Protein AF-A0A2R6CTF3-F1 (afdb_monomer_lite)

Foldseek 3Di:
DDDDPPPDPVPDPPCDPVNLLVVLLVVLVVCCVVCVCVVVVLVVVLVVVLCCCLVVCCVPPVVVCVVCVVVSVCVSCVVSVVVVLVVVLVVVVVVCVVVVNQVVQCPDPVHNVSNSVSNSVND

pLDDT: mean 81.03, std 12.02, range [46.47, 96.31]

Structure (mmCIF, N/CA/C/O backbone):
data_AF-A0A2R6CTF3-F1
#
_entry.id   AF-A0A2R6CTF3-F1
#
loop_
_atom_site.group_PDB
_atom_site.id
_atom_site.type_symbol
_atom_site.label_atom_id
_atom_site.label_alt_id
_atom_site.label_comp_id
_atom_site.label_asym_id
_atom_site.label_entity_id
_atom_site.label_seq_id
_atom_site.pdbx_PDB_ins_code
_atom_site.Cartn_x
_atom_site.Cartn_y
_atom_site.Cartn_z
_atom_site.occupancy
_atom_site.B_iso_or_equiv
_atom_site.auth_seq_id
_atom_site.auth_comp_id
_atom_site.auth_asym_id
_atom_site.auth_atom_id
_atom_site.pdbx_PDB_model_num
ATOM 1 N N . MET A 1 1 ? 30.492 -12.577 -49.830 1.00 47.72 1 MET A N 1
ATOM 2 C CA . MET A 1 1 ? 30.901 -11.911 -48.577 1.00 47.72 1 MET A CA 1
ATOM 3 C C . MET A 1 1 ? 29.907 -10.783 -48.343 1.00 47.72 1 MET A C 1
ATOM 5 O O . MET A 1 1 ? 30.031 -9.729 -48.949 1.00 47.72 1 MET A O 1
ATOM 9 N N . SER A 1 2 ? 28.820 -11.083 -47.633 1.00 46.47 2 SER A N 1
ATOM 10 C CA . SER A 1 2 ? 27.629 -10.229 -47.526 1.00 46.47 2 SER A CA 1
ATOM 11 C C . SER A 1 2 ? 27.741 -9.377 -46.263 1.00 46.47 2 SER A C 1
ATOM 13 O O . SER A 1 2 ? 27.905 -9.931 -45.178 1.00 46.47 2 SER A O 1
ATOM 15 N N . ALA A 1 3 ? 27.714 -8.052 -46.405 1.00 56.47 3 ALA A N 1
ATOM 16 C CA . ALA A 1 3 ? 27.867 -7.115 -45.295 1.00 56.47 3 ALA A CA 1
ATOM 17 C C . ALA A 1 3 ? 26.738 -7.258 -44.247 1.00 56.47 3 ALA A C 1
ATOM 19 O O . ALA A 1 3 ? 25.595 -7.543 -44.621 1.00 56.47 3 ALA A O 1
ATOM 20 N N . PRO A 1 4 ? 27.020 -7.043 -42.948 1.00 60.31 4 PRO A N 1
ATOM 21 C CA . PRO A 1 4 ? 25.994 -7.039 -41.914 1.00 60.31 4 PRO A CA 1
ATOM 22 C C . PRO A 1 4 ? 25.076 -5.822 -42.092 1.00 60.31 4 PRO A C 1
ATOM 24 O O . PRO A 1 4 ? 25.538 -4.686 -42.175 1.00 60.31 4 PRO A O 1
ATOM 27 N N . ARG A 1 5 ? 23.761 -6.065 -42.149 1.00 56.22 5 ARG A N 1
ATOM 28 C CA . ARG A 1 5 ? 22.724 -5.024 -42.152 1.00 56.22 5 ARG A CA 1
ATOM 29 C C . ARG A 1 5 ? 22.823 -4.247 -40.836 1.00 56.22 5 ARG A C 1
ATOM 31 O O . ARG A 1 5 ? 22.440 -4.758 -39.787 1.00 56.22 5 ARG A O 1
ATOM 38 N N . THR A 1 6 ? 23.347 -3.028 -40.873 1.00 56.81 6 THR A N 1
ATOM 39 C CA . THR A 1 6 ? 23.215 -2.084 -39.763 1.00 56.81 6 THR A CA 1
ATOM 40 C C . THR A 1 6 ? 21.756 -1.654 -39.709 1.00 56.81 6 THR A C 1
ATOM 42 O O . THR A 1 6 ? 21.335 -0.835 -40.521 1.00 56.81 6 THR A O 1
ATOM 45 N N . ALA A 1 7 ? 20.971 -2.249 -38.809 1.00 54.59 7 ALA A N 1
ATOM 46 C CA . ALA A 1 7 ? 19.643 -1.743 -38.489 1.00 54.59 7 ALA A CA 1
ATOM 47 C C . ALA A 1 7 ? 19.805 -0.306 -37.972 1.00 54.59 7 ALA A C 1
ATOM 49 O O . ALA A 1 7 ? 20.385 -0.072 -36.906 1.00 54.59 7 ALA A O 1
ATOM 50 N N . THR A 1 8 ? 19.390 0.664 -38.778 1.00 53.44 8 THR A N 1
ATOM 51 C CA . THR A 1 8 ? 19.315 2.073 -38.401 1.00 53.44 8 THR A CA 1
ATOM 52 C C . THR A 1 8 ? 18.347 2.178 -37.223 1.00 53.44 8 THR A C 1
ATOM 54 O O . THR A 1 8 ? 17.311 1.520 -37.206 1.00 53.44 8 THR A O 1
ATOM 57 N N . ARG A 1 9 ? 18.667 2.988 -36.204 1.00 54.72 9 ARG A N 1
ATOM 58 C CA . ARG A 1 9 ? 17.847 3.140 -34.977 1.00 54.72 9 ARG A CA 1
ATOM 59 C C . ARG A 1 9 ? 16.385 3.562 -35.226 1.00 54.72 9 ARG A C 1
ATOM 61 O O . ARG A 1 9 ? 15.603 3.577 -34.283 1.00 54.72 9 ARG A O 1
ATOM 68 N N . GLU A 1 10 ? 16.040 3.892 -36.466 1.00 52.84 10 GLU A N 1
ATOM 69 C CA . GLU A 1 10 ? 14.700 4.225 -36.952 1.00 52.84 10 GLU A CA 1
ATOM 70 C C . GLU A 1 10 ? 13.760 3.006 -37.054 1.00 52.84 10 GLU A C 1
ATOM 72 O O . GLU A 1 10 ? 12.546 3.185 -37.069 1.00 52.84 10 GLU A O 1
AT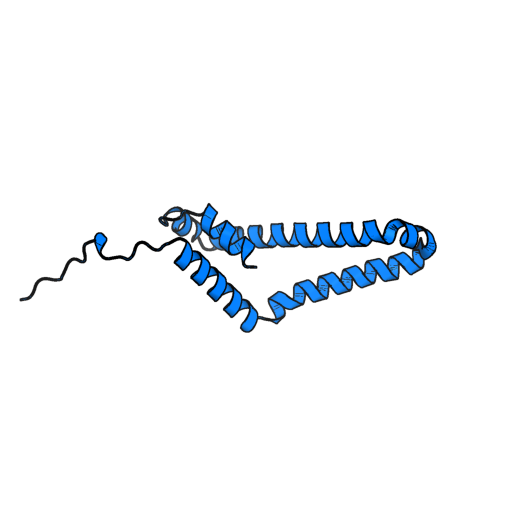OM 77 N N . ASP A 1 11 ? 14.290 1.774 -37.044 1.00 49.22 11 ASP A N 1
ATOM 78 C CA . ASP A 1 11 ? 13.501 0.540 -37.225 1.00 49.22 11 ASP A CA 1
ATOM 79 C C . ASP A 1 11 ? 12.893 -0.01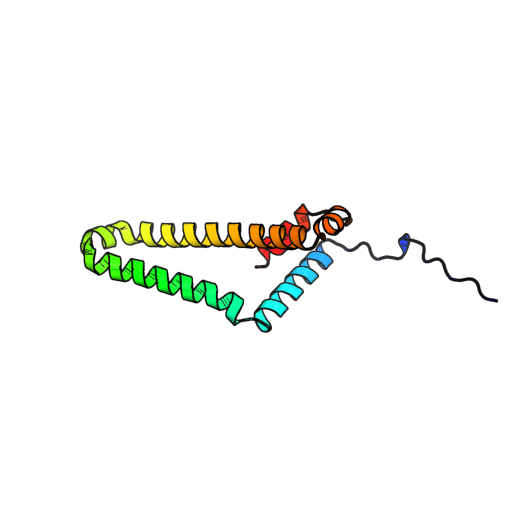3 -35.920 1.00 49.22 11 ASP A C 1
ATOM 81 O O . ASP A 1 11 ? 12.156 -1.004 -35.931 1.00 49.22 11 ASP A O 1
ATOM 85 N N . LEU A 1 12 ? 13.215 0.584 -34.768 1.00 55.81 12 LEU A N 1
ATOM 86 C CA . LEU A 1 12 ? 12.644 0.185 -33.483 1.00 55.81 12 LEU A CA 1
ATOM 87 C C . LEU A 1 12 ? 11.289 0.886 -33.327 1.00 55.81 12 LEU A C 1
ATOM 89 O O . LEU A 1 12 ? 11.270 2.118 -33.288 1.00 55.81 12 LEU A O 1
ATOM 93 N N . PRO A 1 13 ? 10.163 0.149 -33.210 1.00 58.81 13 PRO A N 1
ATOM 94 C CA . PRO A 1 13 ? 8.869 0.760 -32.940 1.00 58.81 13 PRO A CA 1
ATOM 95 C C . PRO A 1 13 ? 9.028 1.688 -31.741 1.00 58.81 13 PRO A C 1
ATOM 97 O O . PRO A 1 13 ? 9.493 1.240 -30.688 1.00 58.81 13 PRO A O 1
ATOM 100 N N . SER A 1 14 ? 8.696 2.971 -31.902 1.00 58.41 14 SER A N 1
ATOM 101 C CA . SER A 1 14 ? 8.662 3.890 -30.772 1.00 58.41 14 SER A CA 1
ATOM 102 C C . SER A 1 14 ? 7.706 3.279 -29.755 1.00 58.41 14 SER A C 1
ATOM 104 O O . SER A 1 14 ? 6.503 3.150 -29.993 1.00 58.41 14 SER A O 1
ATOM 106 N N . ALA A 1 15 ? 8.262 2.764 -28.659 1.00 62.12 15 ALA A N 1
ATOM 107 C CA . ALA A 1 15 ? 7.446 2.143 -27.643 1.00 62.12 15 ALA A CA 1
ATOM 108 C C . ALA A 1 15 ? 6.507 3.240 -27.133 1.00 62.12 15 ALA A C 1
ATOM 110 O O . ALA A 1 15 ? 6.943 4.268 -26.621 1.00 62.12 15 ALA A O 1
ATOM 111 N N . GLY A 1 16 ? 5.212 3.090 -27.386 1.00 77.00 16 GLY A N 1
ATOM 112 C CA . GLY A 1 16 ? 4.225 4.067 -26.949 1.00 77.00 16 GLY A CA 1
ATOM 113 C C . GLY A 1 16 ? 3.916 3.874 -25.468 1.00 77.00 16 GLY A C 1
ATOM 114 O O . GLY A 1 16 ? 4.026 2.761 -24.947 1.00 77.00 16 GLY A O 1
ATOM 115 N N . TYR A 1 17 ? 3.424 4.921 -24.802 1.00 73.31 17 TYR A N 1
ATOM 116 C CA . TYR A 1 17 ? 2.914 4.825 -23.425 1.00 73.31 17 TYR A CA 1
ATOM 117 C C . TYR A 1 17 ? 1.909 3.673 -23.247 1.00 73.31 17 TYR A C 1
ATOM 119 O O . TYR A 1 17 ? 1.940 2.983 -22.236 1.00 73.31 17 TYR A O 1
ATOM 127 N N . TYR A 1 18 ? 1.101 3.382 -24.273 1.00 77.12 18 TYR A N 1
ATOM 128 C CA . TYR A 1 18 ? 0.169 2.251 -24.286 1.00 77.12 18 TYR A CA 1
ATOM 129 C C . TYR A 1 18 ? 0.851 0.883 -24.110 1.00 77.12 18 TYR A C 1
ATOM 131 O O . TYR A 1 18 ? 0.382 0.041 -23.343 1.00 77.12 18 TYR A O 1
ATOM 139 N N . GLN A 1 19 ? 1.972 0.650 -24.799 1.00 81.25 19 GLN A N 1
ATOM 140 C CA . GLN A 1 19 ? 2.717 -0.607 -24.679 1.00 81.25 19 GLN A CA 1
ATOM 141 C C . GLN A 1 19 ? 3.348 -0.734 -23.292 1.00 81.25 19 GLN A C 1
ATOM 143 O O . GLN A 1 19 ? 3.377 -1.828 -22.729 1.00 81.25 19 GLN A O 1
ATOM 148 N N . LEU A 1 20 ? 3.788 0.389 -22.722 1.00 78.38 20 LEU A N 1
ATOM 149 C CA . LEU A 1 20 ? 4.363 0.436 -21.387 1.00 78.38 20 LEU A CA 1
ATOM 150 C C . LEU A 1 20 ? 3.312 0.133 -20.311 1.00 78.38 20 LEU A C 1
ATOM 152 O O . LEU A 1 20 ? 3.523 -0.757 -19.490 1.00 78.38 20 LEU A O 1
ATOM 156 N N . THR A 1 21 ? 2.146 0.782 -20.366 1.00 78.62 21 THR A N 1
ATOM 157 C CA . THR A 1 21 ? 1.016 0.499 -19.468 1.00 78.62 21 THR A CA 1
ATOM 158 C C . THR A 1 21 ? 0.581 -0.961 -19.564 1.00 78.62 21 THR A C 1
ATOM 160 O O . THR A 1 21 ? 0.444 -1.627 -18.540 1.00 78.62 21 THR A O 1
ATOM 163 N N . LYS A 1 22 ? 0.434 -1.505 -20.781 1.00 83.75 22 LYS A N 1
ATOM 164 C CA . LYS A 1 22 ? 0.075 -2.917 -20.980 1.00 83.75 22 LYS A CA 1
ATOM 165 C C . LYS A 1 22 ? 1.110 -3.864 -20.368 1.00 83.75 22 LYS A C 1
ATOM 167 O O . LYS A 1 22 ? 0.731 -4.853 -19.748 1.00 83.75 22 LYS A O 1
ATOM 172 N N . ALA A 1 23 ? 2.400 -3.571 -20.526 1.00 84.06 23 ALA A N 1
ATOM 173 C CA . ALA A 1 23 ? 3.471 -4.392 -19.969 1.00 84.06 23 ALA A CA 1
ATOM 174 C C . ALA A 1 23 ? 3.489 -4.366 -18.431 1.00 84.06 23 ALA A C 1
ATOM 176 O O . ALA A 1 23 ? 3.653 -5.416 -17.809 1.00 84.06 23 ALA A O 1
ATOM 177 N N . VAL A 1 24 ? 3.281 -3.195 -17.820 1.00 80.88 24 VAL A N 1
ATOM 178 C CA . VAL A 1 24 ? 3.206 -3.048 -16.357 1.00 80.88 24 VAL A CA 1
ATOM 179 C C . VAL A 1 24 ? 2.007 -3.814 -15.797 1.00 80.88 24 VAL A C 1
ATOM 181 O O . VAL A 1 24 ? 2.187 -4.636 -14.903 1.00 80.88 24 VAL A O 1
ATOM 184 N N . LEU A 1 25 ? 0.816 -3.631 -16.375 1.00 82.38 25 LEU A N 1
ATOM 185 C CA . LEU A 1 25 ? -0.397 -4.334 -15.941 1.00 82.38 25 LEU A CA 1
ATOM 186 C C . LEU A 1 25 ? -0.284 -5.852 -16.113 1.00 82.38 25 LEU A C 1
ATOM 188 O O . LEU A 1 25 ? -0.691 -6.609 -15.238 1.00 82.38 25 LEU A O 1
ATOM 192 N N . TYR A 1 26 ? 0.301 -6.313 -17.221 1.00 86.75 26 TYR A N 1
ATOM 193 C CA . TYR A 1 26 ? 0.510 -7.741 -17.451 1.00 86.75 26 TYR A CA 1
ATOM 194 C C . TYR A 1 26 ? 1.475 -8.353 -16.428 1.00 86.75 26 TYR A C 1
ATOM 196 O O . TYR A 1 26 ? 1.223 -9.444 -15.917 1.00 86.75 26 TYR A O 1
ATOM 204 N N . ARG A 1 27 ? 2.562 -7.644 -16.091 1.00 85.62 27 ARG A N 1
ATOM 205 C CA . ARG A 1 27 ? 3.489 -8.064 -15.031 1.00 85.62 27 ARG A CA 1
ATOM 206 C C . ARG A 1 27 ? 2.774 -8.166 -13.688 1.00 85.62 27 ARG A C 1
ATOM 208 O O . ARG A 1 27 ? 2.953 -9.167 -13.001 1.00 85.62 27 ARG A O 1
ATOM 215 N N . GLU A 1 28 ? 1.995 -7.154 -13.327 1.00 82.19 28 GLU A N 1
ATOM 216 C CA . GLU A 1 28 ? 1.323 -7.106 -12.029 1.00 82.19 28 GLU A CA 1
ATOM 217 C C . GLU A 1 28 ? 0.261 -8.202 -11.902 1.00 82.19 28 GLU A C 1
ATOM 219 O O . GLU A 1 28 ? 0.242 -8.947 -10.925 1.00 82.19 28 GLU A O 1
ATOM 224 N N . PHE A 1 29 ? -0.524 -8.420 -12.958 1.00 84.00 29 PHE A N 1
ATOM 225 C CA . PHE A 1 29 ? -1.467 -9.532 -13.028 1.00 84.00 29 PHE A CA 1
ATOM 226 C C . PHE A 1 29 ? -0.778 -10.896 -12.858 1.00 84.00 29 PHE A C 1
ATOM 228 O O . PHE A 1 29 ? -1.245 -11.745 -12.099 1.00 84.00 29 PHE A O 1
ATOM 235 N N . LEU A 1 30 ? 0.362 -11.116 -13.523 1.00 85.94 30 LEU A N 1
ATOM 236 C CA . LEU A 1 30 ? 1.126 -12.355 -13.361 1.00 85.94 30 LEU A CA 1
ATOM 237 C C . LEU A 1 30 ? 1.661 -12.530 -11.937 1.00 85.94 30 LEU A C 1
ATOM 239 O O . LEU A 1 30 ? 1.664 -13.652 -11.431 1.00 85.94 30 LEU A O 1
ATOM 243 N N . LEU A 1 31 ? 2.119 -11.456 -11.290 1.00 83.62 31 LEU A N 1
ATOM 244 C CA . LEU A 1 31 ? 2.567 -11.503 -9.899 1.00 83.62 31 LEU A CA 1
ATOM 245 C C . LEU A 1 31 ? 1.416 -11.849 -8.956 1.00 83.62 31 LEU A C 1
ATOM 247 O O . LEU A 1 31 ? 1.604 -12.698 -8.087 1.00 83.62 31 LEU A O 1
ATOM 251 N N . PHE A 1 32 ? 0.231 -11.280 -9.171 1.00 78.88 32 PHE A N 1
ATOM 252 C CA . PHE A 1 32 ? -0.967 -11.602 -8.400 1.00 78.88 32 PHE A CA 1
ATOM 253 C C . PHE A 1 32 ? -1.349 -13.084 -8.517 1.00 78.88 32 PHE A C 1
ATOM 255 O O . PHE A 1 32 ? -1.550 -13.756 -7.508 1.00 78.88 32 PHE A O 1
ATOM 262 N N . VAL A 1 33 ? -1.382 -13.625 -9.740 1.00 86.06 33 VAL A N 1
ATOM 263 C CA . VAL A 1 33 ? -1.710 -15.042 -9.983 1.00 86.06 33 VAL A CA 1
ATOM 264 C C . VAL A 1 33 ? -0.635 -15.976 -9.421 1.00 86.06 33 VAL A C 1
ATOM 266 O O . VAL A 1 33 ? -0.951 -17.047 -8.904 1.00 86.06 33 VAL A O 1
ATOM 269 N N . ARG A 1 34 ? 0.643 -15.592 -9.518 1.00 89.94 34 ARG A N 1
ATOM 270 C CA . ARG A 1 34 ? 1.773 -16.436 -9.104 1.00 89.94 34 ARG A CA 1
ATOM 271 C C . ARG A 1 34 ? 2.048 -16.384 -7.603 1.00 89.94 34 ARG A C 1
ATOM 273 O O . ARG A 1 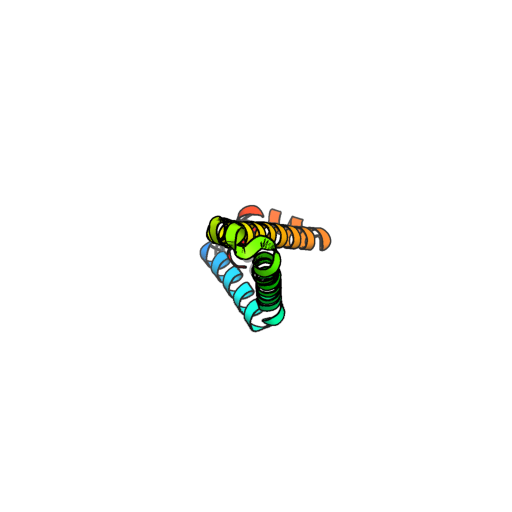34 ? 2.509 -17.375 -7.042 1.00 89.94 34 ARG A O 1
ATOM 280 N N . TYR A 1 35 ? 1.777 -15.253 -6.961 1.00 85.69 35 TYR A N 1
ATOM 281 C CA . TYR A 1 35 ? 2.039 -15.011 -5.544 1.00 85.69 35 TYR A CA 1
ATOM 282 C C . TYR A 1 35 ? 0.800 -14.439 -4.832 1.00 85.69 35 TYR A C 1
ATOM 284 O O . TYR A 1 35 ? 0.885 -13.379 -4.206 1.00 85.69 35 TYR A O 1
ATOM 292 N N . PRO A 1 36 ? -0.349 -15.144 -4.861 1.00 80.12 36 PRO A N 1
ATOM 293 C CA . PRO A 1 36 ? -1.601 -14.635 -4.298 1.00 80.12 36 PRO A CA 1
ATOM 294 C C . PRO A 1 36 ? -1.498 -14.391 -2.789 1.00 80.12 36 PRO A C 1
ATOM 296 O O . PRO A 1 36 ? -2.096 -13.454 -2.269 1.00 80.12 36 PRO A O 1
ATOM 299 N N . ALA A 1 37 ? -0.678 -15.178 -2.085 1.00 83.69 37 ALA A N 1
ATOM 300 C CA . ALA A 1 37 ? -0.423 -14.997 -0.659 1.00 83.69 37 ALA A CA 1
ATOM 301 C C . ALA A 1 37 ? 0.208 -13.632 -0.328 1.00 83.69 37 ALA A C 1
ATOM 303 O O . ALA A 1 37 ? -0.124 -13.055 0.704 1.00 83.69 37 ALA A O 1
ATOM 304 N N . ASN A 1 38 ? 1.065 -13.089 -1.203 1.00 81.25 38 ASN A N 1
ATOM 305 C CA . ASN A 1 38 ? 1.694 -11.784 -0.975 1.00 81.25 38 ASN A CA 1
ATOM 306 C C . ASN A 1 38 ? 0.669 -10.646 -1.065 1.00 81.25 38 ASN A C 1
ATOM 308 O O . ASN A 1 38 ? 0.708 -9.728 -0.251 1.00 81.25 38 ASN A O 1
ATOM 312 N N . ALA A 1 39 ? -0.264 -10.725 -2.017 1.00 73.44 39 ALA A N 1
ATOM 313 C CA . ALA A 1 39 ? -1.313 -9.721 -2.186 1.00 73.44 39 ALA A CA 1
ATOM 314 C C . ALA A 1 39 ? -2.399 -9.839 -1.101 1.00 73.44 39 ALA A C 1
ATOM 316 O O . ALA A 1 39 ? -2.782 -8.861 -0.463 1.00 73.44 39 ALA A O 1
ATOM 317 N N . ILE A 1 40 ? -2.873 -11.060 -0.849 1.00 84.44 40 ILE A N 1
ATOM 318 C CA . ILE A 1 40 ? -3.983 -11.318 0.074 1.00 84.44 40 ILE A CA 1
ATOM 319 C C . ILE A 1 40 ? -3.535 -11.196 1.536 1.00 84.44 40 ILE A C 1
ATOM 321 O O . ILE A 1 40 ? -4.319 -10.774 2.385 1.00 84.44 40 ILE A O 1
ATOM 325 N N . GLY A 1 41 ? -2.275 -11.517 1.845 1.00 86.88 41 GLY A N 1
ATOM 326 C CA . GLY A 1 41 ? -1.745 -11.476 3.207 1.00 86.88 41 GLY A CA 1
ATOM 327 C C . GLY A 1 41 ? -1.878 -10.098 3.852 1.00 86.88 41 GLY A C 1
ATOM 328 O O . GLY A 1 41 ? -2.353 -10.003 4.982 1.00 86.88 41 GLY A O 1
ATOM 329 N N . GLY A 1 42 ? -1.551 -9.027 3.119 1.00 85.75 42 GLY A N 1
ATOM 330 C CA . GLY A 1 42 ? -1.705 -7.653 3.608 1.0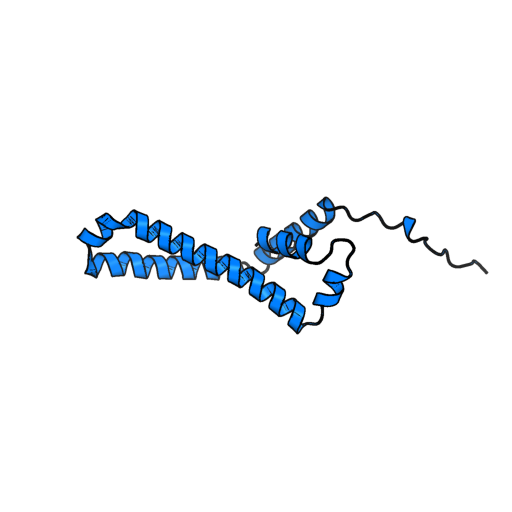0 85.75 42 GLY A CA 1
ATOM 331 C C . GLY A 1 42 ? -3.160 -7.291 3.918 1.00 85.75 42 GLY A C 1
ATOM 332 O O . GLY A 1 42 ? -3.441 -6.709 4.966 1.00 85.75 42 GLY A O 1
ATOM 333 N N . ILE A 1 43 ? -4.094 -7.710 3.058 1.00 88.94 43 ILE A N 1
ATOM 334 C CA . ILE A 1 43 ? -5.535 -7.488 3.248 1.00 88.94 43 ILE A CA 1
ATOM 335 C C . ILE A 1 43 ? -6.039 -8.248 4.478 1.00 88.94 43 ILE A C 1
ATOM 337 O O . ILE A 1 43 ? -6.713 -7.662 5.323 1.00 88.94 43 ILE A O 1
ATOM 341 N N . ILE A 1 44 ? -5.690 -9.531 4.619 1.00 93.38 44 ILE A N 1
ATOM 342 C CA . ILE A 1 44 ? -6.097 -10.346 5.774 1.00 93.38 44 ILE A CA 1
ATOM 343 C C . ILE A 1 44 ? -5.572 -9.737 7.073 1.00 93.38 44 ILE A C 1
ATOM 345 O O . ILE A 1 44 ? -6.331 -9.596 8.028 1.00 93.38 44 ILE A O 1
ATOM 349 N N . ILE A 1 45 ? -4.293 -9.357 7.111 1.00 92.62 45 ILE A N 1
ATOM 350 C CA . ILE A 1 45 ? -3.677 -8.749 8.294 1.00 92.62 45 ILE A CA 1
ATOM 351 C C . ILE A 1 45 ? -4.369 -7.425 8.629 1.00 92.62 45 ILE A C 1
ATOM 353 O O . ILE A 1 45 ? -4.719 -7.202 9.786 1.00 92.62 45 ILE A O 1
ATOM 357 N N . SER A 1 46 ? -4.624 -6.569 7.636 1.00 92.50 46 SER A N 1
ATOM 358 C CA . SER A 1 46 ? -5.339 -5.309 7.853 1.00 92.50 46 SER A CA 1
ATOM 359 C C . SER A 1 46 ? -6.749 -5.547 8.404 1.00 92.50 46 SER A C 1
ATOM 361 O O . SER A 1 46 ? -7.102 -4.992 9.439 1.00 92.50 46 SER A O 1
ATOM 363 N N . LEU A 1 47 ? -7.536 -6.441 7.804 1.00 94.81 47 LEU A N 1
ATOM 364 C CA . LEU A 1 47 ? -8.881 -6.752 8.297 1.00 94.81 47 LEU A CA 1
ATOM 365 C C . LEU A 1 47 ? -8.867 -7.386 9.691 1.00 94.81 47 LEU A C 1
ATOM 367 O O . LEU A 1 47 ? -9.742 -7.097 10.505 1.00 94.81 47 LEU A O 1
ATOM 371 N N . PHE A 1 48 ? -7.866 -8.213 9.994 1.00 96.19 48 PHE A N 1
ATOM 372 C CA . PHE A 1 48 ? -7.677 -8.774 11.326 1.00 96.19 48 PHE A CA 1
ATOM 373 C C . PHE A 1 48 ? -7.448 -7.672 12.367 1.00 96.19 48 PHE A C 1
ATOM 375 O O . PHE A 1 48 ? -8.154 -7.626 13.374 1.00 96.19 48 PHE A O 1
ATOM 382 N N . PHE A 1 49 ? -6.517 -6.747 12.114 1.00 95.44 49 PHE A N 1
ATOM 383 C CA . PHE A 1 49 ? -6.256 -5.627 13.023 1.00 95.44 49 PHE A CA 1
ATOM 384 C C . PHE A 1 49 ? -7.447 -4.676 13.136 1.00 95.44 49 PHE A C 1
ATOM 386 O O . PHE A 1 49 ? -7.750 -4.224 14.238 1.00 95.44 49 PHE A O 1
ATOM 393 N N . PHE A 1 50 ? -8.149 -4.411 12.033 1.00 95.38 50 PHE A N 1
ATOM 394 C CA . PHE A 1 50 ? -9.405 -3.668 12.059 1.00 95.38 50 PHE A CA 1
ATOM 395 C C . PHE A 1 50 ? -10.430 -4.350 12.968 1.00 95.38 50 PHE A C 1
ATOM 397 O O . PHE A 1 50 ? -11.008 -3.697 13.828 1.00 95.38 50 PHE A O 1
ATOM 404 N N . GLY A 1 51 ? -10.611 -5.667 12.831 1.00 93.88 51 GLY A N 1
ATOM 405 C CA . GLY A 1 51 ? -11.506 -6.450 13.677 1.00 93.88 51 GLY A CA 1
ATOM 406 C C . GLY A 1 51 ? -11.126 -6.355 15.153 1.00 93.88 51 GLY A C 1
ATOM 407 O O . GLY A 1 51 ? -11.980 -6.066 15.985 1.00 93.88 51 GLY A O 1
ATOM 408 N N . VAL A 1 52 ? -9.844 -6.523 15.489 1.00 94.31 52 VAL A N 1
ATOM 409 C CA . VAL A 1 52 ? -9.354 -6.369 16.870 1.00 94.31 52 VAL A CA 1
ATOM 410 C C . VAL A 1 52 ? -9.646 -4.969 17.411 1.00 94.31 52 VAL A C 1
ATOM 412 O O . VAL A 1 52 ? -10.138 -4.840 18.529 1.00 94.31 52 VAL A O 1
ATOM 415 N N . LEU A 1 53 ? -9.387 -3.924 16.626 1.00 90.81 53 LEU A N 1
ATOM 416 C CA . LEU A 1 53 ? -9.617 -2.538 17.028 1.00 90.81 53 LEU A CA 1
ATOM 417 C C . LEU A 1 53 ? -11.114 -2.235 17.190 1.00 90.81 53 LEU A C 1
ATOM 419 O O . LEU A 1 53 ? -11.513 -1.610 18.169 1.00 90.81 53 LEU A O 1
ATOM 423 N N . PHE A 1 54 ? -11.946 -2.727 16.275 1.00 89.88 54 PHE A N 1
ATOM 424 C CA . PHE A 1 54 ? -13.394 -2.552 16.289 1.00 89.88 54 PHE A CA 1
ATOM 425 C C . PHE A 1 54 ? -14.052 -3.299 17.456 1.00 89.88 54 PHE A C 1
ATOM 427 O O . PHE A 1 54 ? -14.726 -2.692 18.289 1.00 89.88 54 PHE A O 1
ATOM 434 N N . PHE A 1 55 ? -13.836 -4.613 17.560 1.00 90.25 55 PHE A N 1
ATOM 435 C CA . PHE A 1 55 ? -14.440 -5.431 18.613 1.00 90.25 55 PHE A CA 1
ATOM 436 C C . PHE A 1 55 ? -13.842 -5.115 19.988 1.00 90.25 55 PHE A C 1
ATOM 438 O O . PHE A 1 55 ? -14.587 -4.999 20.961 1.00 90.25 55 PHE A O 1
ATOM 445 N N . GLY A 1 56 ? -12.525 -4.904 20.069 1.00 87.31 56 GLY A N 1
ATOM 446 C CA . GLY A 1 56 ? -11.850 -4.488 21.299 1.00 87.31 56 GLY A CA 1
ATOM 447 C C . GLY A 1 56 ? -12.304 -3.106 21.766 1.00 87.31 56 GLY A C 1
ATOM 448 O O . GLY A 1 56 ? -12.610 -2.924 22.943 1.00 87.31 56 GLY A O 1
ATOM 449 N N . GLY A 1 57 ? -12.440 -2.151 20.844 1.00 85.88 57 GLY A N 1
ATO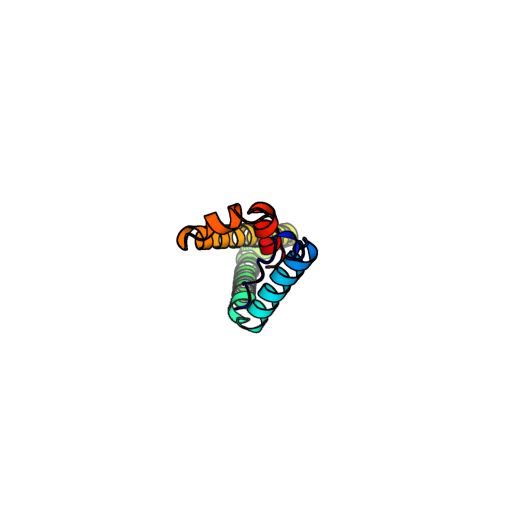M 450 C CA . GLY A 1 57 ? -12.979 -0.825 21.136 1.00 85.88 57 GLY A CA 1
ATOM 451 C C . GLY A 1 57 ? -14.420 -0.880 21.645 1.00 85.88 57 GLY A C 1
ATOM 452 O O . GLY A 1 57 ? -14.744 -0.243 22.648 1.00 85.88 57 GLY A O 1
ATOM 453 N N . ARG A 1 58 ? -15.277 -1.697 21.022 1.00 86.06 58 ARG A N 1
ATOM 454 C CA . ARG A 1 58 ? -16.684 -1.838 21.425 1.00 86.06 58 ARG A CA 1
ATOM 455 C C . ARG A 1 58 ? -16.845 -2.430 22.827 1.00 86.06 58 ARG A C 1
ATOM 457 O O . ARG A 1 58 ? -17.742 -2.016 23.556 1.00 86.06 58 ARG A O 1
ATOM 464 N N . MET A 1 59 ? -15.973 -3.357 23.228 1.00 86.31 59 MET A N 1
ATOM 465 C CA . MET A 1 59 ? -15.986 -3.925 24.584 1.00 86.31 59 MET A CA 1
ATOM 466 C C . MET A 1 59 ? -15.598 -2.909 25.667 1.00 86.31 59 MET A C 1
ATOM 468 O O . MET A 1 59 ? -16.071 -3.021 26.794 1.00 86.31 59 MET A O 1
ATOM 472 N N . LEU A 1 60 ? -14.745 -1.932 25.344 1.00 83.62 60 LEU A N 1
ATOM 473 C CA . LEU A 1 60 ? -14.199 -0.976 26.314 1.00 83.62 60 LEU A CA 1
ATOM 474 C C . LEU A 1 60 ? -14.961 0.354 26.357 1.00 83.62 60 LEU A C 1
ATOM 476 O O . LEU A 1 60 ? -15.032 0.984 27.409 1.00 83.62 60 LEU A O 1
ATOM 480 N N . ALA A 1 61 ? -15.515 0.791 25.226 1.00 79.62 61 ALA A N 1
ATOM 481 C CA . ALA A 1 61 ? -16.062 2.134 25.047 1.00 79.62 61 ALA A CA 1
ATOM 482 C C . ALA A 1 61 ? -17.399 2.144 24.281 1.00 79.62 61 ALA A C 1
ATOM 484 O O . ALA A 1 61 ? -17.704 3.125 23.614 1.00 79.62 61 ALA A O 1
ATOM 485 N N . GLY A 1 62 ? -18.189 1.065 24.373 1.00 75.44 62 GLY A N 1
ATOM 486 C CA . GLY A 1 62 ? -19.369 0.767 23.543 1.00 75.44 62 GLY A CA 1
ATOM 487 C C . GLY A 1 62 ? -20.167 1.967 23.020 1.00 75.44 62 GLY A C 1
ATOM 488 O O . GLY A 1 62 ? -20.225 2.164 21.814 1.00 75.44 62 GLY A O 1
ATOM 489 N N . GLN A 1 63 ? -20.734 2.794 23.903 1.00 78.88 63 GLN A N 1
ATOM 490 C CA . GLN A 1 63 ? -21.591 3.916 23.491 1.00 78.88 63 GLN A CA 1
ATOM 491 C C . GLN A 1 63 ? -20.808 5.055 22.808 1.00 78.88 63 GLN A C 1
ATOM 493 O O . GLN A 1 63 ? -21.238 5.575 21.787 1.00 78.88 63 GLN A O 1
ATOM 498 N N . ALA A 1 64 ? -19.617 5.385 23.317 1.00 78.50 64 ALA A N 1
ATOM 499 C CA . ALA A 1 64 ? -18.751 6.409 22.727 1.00 78.50 64 ALA A CA 1
ATOM 500 C C . ALA A 1 64 ? -18.124 5.964 21.389 1.00 78.50 64 ALA A C 1
ATOM 502 O O . ALA A 1 64 ? -17.814 6.791 20.529 1.00 78.50 64 ALA A O 1
ATOM 503 N N . LEU A 1 65 ? -17.920 4.657 21.209 1.00 80.06 65 LEU A N 1
ATOM 504 C CA . LEU A 1 65 ? -17.399 4.084 19.972 1.00 80.06 65 LEU A CA 1
ATOM 505 C C . LEU A 1 65 ? -18.476 3.997 18.888 1.00 80.06 65 LEU A C 1
ATOM 507 O O . LEU A 1 65 ? -18.177 4.263 17.729 1.00 80.06 65 LEU A O 1
ATOM 511 N N . ASP A 1 66 ? -19.717 3.671 19.258 1.00 78.94 66 ASP A N 1
ATOM 512 C CA . ASP A 1 66 ? -20.849 3.665 18.326 1.00 78.94 66 ASP A CA 1
ATOM 513 C C . ASP A 1 66 ? -21.111 5.086 17.776 1.00 78.94 66 ASP A C 1
ATOM 515 O O . ASP A 1 66 ? -21.293 5.245 16.569 1.00 78.94 66 ASP A O 1
ATOM 519 N N . ASP A 1 67 ? -20.993 6.125 18.614 1.00 87.19 67 ASP A N 1
ATOM 520 C CA . ASP A 1 67 ? -21.106 7.535 18.196 1.00 87.19 67 ASP A CA 1
ATOM 521 C C . ASP A 1 67 ? -19.969 7.997 17.259 1.00 87.19 67 ASP A C 1
ATOM 523 O O . ASP A 1 67 ? -20.126 8.951 16.498 1.00 87.19 67 ASP A O 1
ATOM 527 N N . SER A 1 68 ? -18.811 7.328 17.295 1.00 86.75 68 SER A N 1
ATOM 528 C CA . SER A 1 68 ? -17.621 7.665 16.494 1.00 86.75 68 SER A CA 1
ATOM 529 C C . SER A 1 68 ? -17.280 6.616 15.431 1.00 86.75 68 SER A C 1
ATOM 531 O O . SER A 1 68 ? -16.204 6.658 14.823 1.00 86.75 68 SER A O 1
ATOM 533 N N . LEU A 1 69 ? -18.209 5.696 15.163 1.00 86.75 69 LEU A N 1
ATOM 534 C CA . LEU A 1 69 ? -17.978 4.530 14.319 1.00 86.75 69 LEU A CA 1
ATOM 535 C C . LEU A 1 69 ? -17.547 4.904 12.898 1.00 86.75 69 LEU A C 1
ATOM 537 O O . LEU A 1 69 ? -16.598 4.334 12.359 1.00 86.75 69 LEU A O 1
ATOM 541 N N . GLU A 1 70 ? -18.219 5.885 12.300 1.00 89.38 70 GLU A N 1
ATOM 542 C CA . GLU A 1 70 ? -17.890 6.367 10.959 1.00 89.38 70 GLU A CA 1
ATOM 543 C C . GLU A 1 70 ? -16.455 6.909 10.902 1.00 89.38 70 GLU A C 1
ATOM 545 O O . GLU A 1 70 ? -15.678 6.531 10.024 1.00 89.38 70 GLU A O 1
ATOM 550 N N . GLY A 1 71 ? -16.061 7.712 11.895 1.00 91.56 71 GLY A N 1
ATOM 551 C CA . GLY A 1 71 ? -14.710 8.261 11.998 1.00 91.56 71 GLY A CA 1
ATOM 552 C C . GLY A 1 71 ? -13.640 7.185 12.188 1.00 91.56 71 GLY A C 1
ATOM 553 O O . GLY A 1 71 ? -12.564 7.281 11.601 1.00 91.56 71 GLY A O 1
ATOM 554 N N . LEU A 1 72 ? -13.939 6.132 12.953 1.00 91.44 72 LEU A N 1
ATOM 555 C CA . LEU A 1 72 ? -13.035 5.001 13.159 1.00 91.44 72 LEU A CA 1
ATOM 556 C C . LEU A 1 72 ? -12.830 4.200 11.871 1.00 91.44 72 LEU A C 1
ATOM 558 O O . LEU A 1 72 ? -11.690 3.899 11.519 1.00 91.44 72 LEU A O 1
ATOM 562 N N . ILE A 1 73 ? -13.910 3.880 11.153 1.00 92.00 73 ILE A N 1
ATOM 563 C CA . ILE A 1 73 ? -13.843 3.159 9.875 1.00 92.00 73 ILE A CA 1
ATOM 564 C C . ILE A 1 73 ? -13.053 3.988 8.863 1.00 92.00 73 ILE A C 1
ATOM 566 O O . ILE A 1 73 ? -12.041 3.523 8.335 1.00 92.00 73 ILE A O 1
ATOM 570 N N . VAL A 1 74 ? -13.479 5.231 8.623 1.00 95.44 74 VAL A N 1
ATOM 571 C CA . VAL A 1 74 ? -12.845 6.114 7.638 1.00 95.44 74 VAL A CA 1
ATOM 572 C C . VAL A 1 74 ? -11.388 6.362 8.008 1.00 95.44 74 VAL A C 1
ATOM 574 O O . VAL A 1 74 ? -10.518 6.219 7.156 1.00 95.44 74 VAL A O 1
ATOM 577 N N . GLY A 1 75 ? -11.098 6.671 9.271 1.00 95.25 75 GLY A N 1
ATOM 578 C CA . GLY A 1 75 ? -9.745 6.941 9.745 1.00 95.25 75 GLY A CA 1
ATOM 579 C C . GLY A 1 75 ? -8.819 5.735 9.611 1.00 95.25 75 GLY A C 1
ATOM 580 O O . GLY A 1 75 ? -7.706 5.878 9.106 1.00 95.25 75 GLY A O 1
ATOM 581 N N . TYR A 1 76 ? -9.278 4.543 10.002 1.00 95.38 76 TYR A N 1
ATOM 582 C CA . TYR A 1 76 ? -8.486 3.321 9.891 1.00 95.38 76 TYR A CA 1
ATOM 583 C C . TYR A 1 76 ? -8.147 3.001 8.434 1.00 95.38 76 TYR A C 1
ATOM 585 O O . TYR A 1 76 ? -6.977 2.787 8.108 1.00 95.38 76 TYR A O 1
ATOM 593 N N . PHE A 1 77 ? -9.144 2.990 7.547 1.00 95.25 77 PHE A N 1
ATOM 594 C CA . PHE A 1 77 ? -8.915 2.678 6.137 1.00 95.25 77 PHE A CA 1
ATOM 595 C C . PHE A 1 77 ? -8.110 3.771 5.441 1.00 95.25 77 PHE A C 1
ATOM 597 O O . PHE A 1 77 ? -7.175 3.455 4.713 1.00 95.25 77 PHE A O 1
ATOM 604 N N . LEU A 1 78 ? -8.393 5.047 5.707 1.00 96.19 78 LEU A N 1
ATOM 605 C CA . LEU A 1 78 ? -7.610 6.149 5.157 1.00 96.19 78 LEU A CA 1
ATOM 606 C C . LEU A 1 78 ? -6.142 6.022 5.563 1.00 96.19 78 LEU A C 1
ATOM 608 O O . LEU A 1 78 ? -5.268 6.091 4.703 1.00 96.19 78 LEU A O 1
ATOM 612 N N . TRP A 1 79 ? -5.860 5.793 6.846 1.00 96.31 79 TRP A N 1
ATOM 613 C CA . TRP A 1 79 ? -4.493 5.641 7.334 1.00 96.31 79 TRP A CA 1
ATOM 614 C C . TRP A 1 79 ? -3.804 4.402 6.755 1.00 96.31 79 TRP A C 1
ATOM 616 O O . TRP A 1 79 ? -2.711 4.521 6.202 1.00 96.31 79 TRP A O 1
ATOM 626 N N . THR A 1 80 ? -4.434 3.229 6.829 1.00 93.25 80 THR A N 1
ATOM 627 C CA . THR A 1 80 ? -3.833 1.974 6.347 1.00 93.25 80 THR A CA 1
ATOM 628 C C . THR A 1 80 ? -3.595 1.978 4.843 1.00 93.25 80 THR A C 1
ATOM 630 O O . THR A 1 80 ? -2.509 1.598 4.408 1.00 93.25 80 THR A O 1
ATOM 633 N N . LEU A 1 81 ? -4.548 2.469 4.046 1.00 92.75 81 LEU A N 1
ATOM 634 C CA . LEU A 1 81 ? -4.381 2.606 2.600 1.00 92.75 81 LEU A CA 1
ATOM 635 C C . LEU A 1 81 ? -3.308 3.645 2.258 1.00 92.75 81 LEU A C 1
ATOM 637 O O . LEU A 1 81 ? -2.482 3.395 1.382 1.00 92.75 81 LEU A O 1
ATOM 641 N N . SER A 1 82 ? -3.258 4.771 2.978 1.00 94.12 82 SER A N 1
ATOM 642 C CA . SER A 1 82 ? -2.229 5.800 2.763 1.00 94.12 82 SER A CA 1
ATOM 643 C C . SER A 1 82 ? -0.826 5.269 3.059 1.00 94.12 82 SER A C 1
ATOM 645 O O . SER A 1 82 ? 0.086 5.429 2.247 1.00 94.12 82 SER A O 1
ATOM 647 N N . VAL A 1 83 ? -0.648 4.602 4.204 1.00 94.00 83 VAL A N 1
ATOM 648 C CA . VAL A 1 83 ? 0.630 3.990 4.592 1.00 94.00 83 VAL A CA 1
ATOM 649 C C . VAL A 1 83 ? 1.007 2.873 3.624 1.00 94.00 83 VAL A C 1
ATOM 651 O O . VAL A 1 83 ? 2.159 2.818 3.200 1.00 94.00 83 VAL A O 1
ATOM 654 N N . GLY A 1 84 ? 0.054 2.029 3.223 1.00 91.00 84 GLY A N 1
ATOM 655 C CA . GLY A 1 84 ? 0.279 0.956 2.256 1.00 91.00 84 GLY A CA 1
ATOM 656 C C . GLY A 1 84 ? 0.757 1.483 0.902 1.00 91.00 84 GLY A C 1
ATOM 657 O O . GLY A 1 84 ? 1.779 1.022 0.390 1.00 91.00 84 GLY A O 1
ATOM 658 N N . ALA A 1 85 ? 0.093 2.508 0.362 1.00 89.81 85 ALA A N 1
ATOM 659 C CA . ALA A 1 85 ? 0.499 3.161 -0.880 1.00 89.81 85 ALA A CA 1
ATOM 660 C C . ALA A 1 85 ? 1.910 3.760 -0.765 1.00 89.81 85 ALA A C 1
ATOM 662 O O . ALA A 1 85 ? 2.776 3.471 -1.594 1.00 89.81 85 ALA A O 1
ATOM 663 N N . TYR A 1 86 ? 2.182 4.513 0.306 1.00 90.56 86 TYR A N 1
ATOM 664 C CA . TYR A 1 86 ? 3.499 5.104 0.555 1.00 90.56 86 TYR A CA 1
ATOM 665 C C . TYR A 1 86 ? 4.611 4.049 0.664 1.00 90.56 86 TYR A C 1
ATOM 667 O O . TYR A 1 86 ? 5.669 4.184 0.042 1.00 90.56 86 TYR A O 1
ATOM 675 N N . GLN A 1 87 ? 4.376 2.980 1.429 1.00 90.25 87 GLN A N 1
ATOM 676 C CA . GLN A 1 87 ? 5.337 1.894 1.617 1.00 90.25 87 GLN A CA 1
ATOM 677 C C . GLN A 1 87 ? 5.577 1.120 0.323 1.00 90.25 87 GLN A C 1
ATOM 679 O O . GLN A 1 87 ? 6.720 0.785 0.026 1.00 90.25 87 GLN A O 1
ATOM 684 N N . SER A 1 88 ? 4.532 0.858 -0.465 1.00 86.50 88 SER A N 1
ATOM 685 C CA . SER A 1 88 ? 4.655 0.117 -1.723 1.00 86.50 88 SER A CA 1
ATOM 686 C C . SER A 1 88 ? 5.607 0.813 -2.702 1.00 86.50 88 SER A C 1
ATOM 688 O O . SER A 1 88 ? 6.515 0.167 -3.227 1.00 86.50 88 SER A O 1
ATOM 690 N N . ILE A 1 89 ? 5.462 2.133 -2.856 1.00 87.69 89 ILE A N 1
ATOM 691 C CA . ILE A 1 89 ? 6.312 2.967 -3.706 1.00 87.69 89 ILE A CA 1
ATOM 692 C C . ILE A 1 89 ? 7.719 3.046 -3.112 1.00 87.69 89 ILE A C 1
ATOM 694 O O . ILE A 1 89 ? 8.698 2.809 -3.814 1.00 87.69 89 ILE A O 1
ATOM 698 N N . SER A 1 90 ? 7.840 3.323 -1.812 1.00 89.38 90 SER A N 1
ATOM 699 C CA . SER A 1 90 ? 9.142 3.437 -1.142 1.00 89.38 90 SER A CA 1
ATOM 700 C C . SER A 1 90 ? 9.976 2.158 -1.258 1.00 89.38 90 SER A C 1
ATOM 702 O O . SER A 1 90 ? 11.175 2.225 -1.525 1.00 89.38 90 SER A O 1
ATOM 704 N N . ASN A 1 91 ? 9.344 0.992 -1.111 1.00 89.12 91 ASN A N 1
ATOM 705 C CA . ASN A 1 91 ? 10.005 -0.304 -1.242 1.00 89.12 91 ASN A CA 1
ATOM 706 C C . ASN A 1 91 ? 10.444 -0.582 -2.683 1.00 89.12 91 ASN A C 1
ATOM 708 O O . ASN A 1 91 ? 11.547 -1.086 -2.887 1.00 89.12 91 ASN A O 1
ATOM 712 N N . ASP A 1 92 ? 9.628 -0.220 -3.676 1.00 86.38 92 ASP A N 1
ATOM 713 C CA . ASP A 1 92 ? 9.997 -0.375 -5.085 1.00 86.38 92 ASP A CA 1
ATOM 714 C C . ASP A 1 92 ? 11.219 0.482 -5.428 1.00 86.38 92 ASP A C 1
ATOM 716 O O . ASP A 1 92 ? 12.213 -0.042 -5.932 1.00 86.38 92 ASP A O 1
ATOM 720 N N . ILE A 1 93 ? 11.200 1.768 -5.064 1.00 87.25 93 ILE A N 1
ATOM 721 C CA . ILE A 1 93 ? 12.341 2.675 -5.263 1.00 87.25 93 ILE A CA 1
ATOM 722 C C . ILE A 1 93 ? 13.578 2.144 -4.529 1.00 87.25 93 ILE A C 1
ATOM 724 O O . ILE A 1 93 ? 14.663 2.070 -5.108 1.00 87.25 93 ILE A O 1
ATOM 728 N N . GLY A 1 94 ? 13.415 1.736 -3.268 1.00 89.12 94 GLY A N 1
ATOM 729 C CA . GLY A 1 94 ? 14.492 1.175 -2.459 1.00 89.12 94 GLY A CA 1
ATOM 730 C C . GLY A 1 94 ? 15.120 -0.062 -3.100 1.00 89.12 94 GLY A C 1
ATOM 731 O O . GLY A 1 94 ? 16.344 -0.167 -3.148 1.00 89.12 94 GLY A O 1
ATOM 732 N N . SER A 1 95 ? 14.305 -0.963 -3.654 1.00 88.56 95 SER A N 1
ATOM 733 C CA . SER A 1 95 ? 14.791 -2.158 -4.350 1.00 88.56 95 SER A CA 1
ATOM 734 C C . SER A 1 95 ? 15.579 -1.816 -5.619 1.00 88.56 95 SER A C 1
ATOM 736 O O . SER A 1 95 ? 16.652 -2.371 -5.847 1.00 88.56 95 SER A O 1
ATOM 738 N N . GLU A 1 96 ? 15.120 -0.839 -6.407 1.00 86.88 96 GLU A N 1
ATOM 739 C CA . GLU A 1 96 ? 15.800 -0.424 -7.638 1.00 86.88 96 GLU A CA 1
ATOM 740 C C . GLU A 1 96 ? 17.156 0.241 -7.364 1.00 86.88 96 GLU A C 1
ATOM 742 O O . GLU A 1 96 ? 18.114 0.004 -8.112 1.00 86.88 96 GLU A O 1
ATOM 747 N N . VAL A 1 97 ? 17.247 1.023 -6.282 1.00 89.31 97 VAL A N 1
ATOM 748 C CA . VAL A 1 97 ? 18.497 1.616 -5.780 1.00 89.31 97 VAL A CA 1
ATOM 749 C C . VAL A 1 97 ? 19.458 0.530 -5.310 1.00 89.31 97 VAL A C 1
ATOM 751 O O . VAL A 1 97 ? 20.610 0.514 -5.733 1.00 89.31 97 VAL A O 1
ATOM 754 N N . GLN A 1 98 ? 18.991 -0.398 -4.470 1.00 91.38 98 GLN A N 1
ATOM 755 C CA . GLN A 1 98 ? 19.824 -1.478 -3.929 1.00 91.38 98 GLN A CA 1
ATOM 756 C C . GLN A 1 98 ? 20.389 -2.386 -5.026 1.00 91.38 98 GLN A C 1
ATOM 758 O O . GLN A 1 98 ? 21.516 -2.862 -4.912 1.00 91.38 98 GLN A O 1
ATOM 763 N N . TRP A 1 99 ? 19.636 -2.608 -6.104 1.00 89.44 99 TRP A N 1
ATOM 764 C CA . TRP A 1 99 ? 20.089 -3.395 -7.252 1.00 89.44 99 TRP A CA 1
ATOM 765 C C . TRP A 1 99 ? 20.956 -2.608 -8.246 1.00 89.44 99 TRP A C 1
ATOM 767 O O . TRP A 1 99 ? 21.426 -3.190 -9.222 1.00 89.44 99 TRP A O 1
ATOM 777 N N . GLY A 1 100 ? 21.151 -1.298 -8.051 1.00 87.31 100 GLY A N 1
ATOM 778 C CA . GLY A 1 100 ? 21.886 -0.433 -8.985 1.00 87.31 100 GLY A CA 1
ATOM 779 C C . GLY A 1 100 ? 21.176 -0.223 -10.329 1.00 87.31 100 GLY A C 1
ATOM 780 O O . GLY A 1 100 ? 21.783 0.210 -11.303 1.00 87.31 100 GLY A O 1
ATOM 781 N N . THR A 1 101 ? 19.882 -0.543 -10.414 1.00 86.44 101 THR A N 1
ATOM 782 C CA . THR A 1 101 ? 19.102 -0.487 -11.667 1.00 86.44 101 THR A CA 1
ATOM 783 C C . THR A 1 101 ? 18.399 0.847 -11.891 1.00 86.44 101 THR A C 1
ATOM 785 O O . THR A 1 101 ? 17.894 1.094 -12.989 1.00 86.44 101 THR A O 1
ATOM 788 N N . LEU A 1 102 ? 18.410 1.722 -10.884 1.00 82.44 102 LEU A N 1
ATOM 789 C CA . LEU A 1 102 ? 17.785 3.039 -10.948 1.00 82.44 102 LEU A CA 1
ATOM 790 C C . LEU A 1 102 ? 18.296 3.865 -12.143 1.00 82.44 102 LEU A C 1
ATOM 792 O O . LEU A 1 102 ? 17.506 4.466 -12.873 1.00 82.44 102 LEU A O 1
ATOM 796 N N . GLU A 1 103 ? 19.608 3.832 -12.396 1.00 82.81 103 GLU A N 1
ATOM 797 C CA . GLU A 1 103 ? 20.252 4.563 -13.497 1.00 82.81 103 GLU A CA 1
ATOM 798 C C . GLU A 1 103 ? 19.674 4.176 -14.861 1.00 82.81 103 GLU A C 1
ATOM 800 O O . GLU A 1 103 ? 19.410 5.030 -15.709 1.00 82.81 103 GLU A O 1
ATOM 805 N N . ARG A 1 104 ? 19.378 2.885 -15.051 1.00 79.25 104 ARG A N 1
ATOM 806 C CA . ARG A 1 104 ? 18.792 2.376 -16.292 1.00 79.25 104 ARG A CA 1
ATOM 807 C C . ARG A 1 104 ? 17.396 2.939 -16.531 1.00 79.25 104 ARG A C 1
ATOM 809 O O . ARG A 1 104 ? 17.041 3.170 -17.681 1.00 79.25 104 ARG A O 1
ATOM 816 N N . HIS A 1 105 ? 16.606 3.155 -15.479 1.00 73.88 105 HIS A N 1
ATOM 817 C CA . HIS A 1 105 ? 15.267 3.730 -15.596 1.00 73.88 105 HIS A CA 1
ATOM 818 C C . HIS A 1 105 ? 15.313 5.212 -15.975 1.00 73.88 105 HIS A C 1
ATOM 820 O O . HIS A 1 105 ? 14.542 5.658 -16.825 1.00 73.88 105 HIS A O 1
ATOM 826 N N . ILE A 1 106 ? 16.265 5.952 -15.405 1.00 75.06 106 ILE A N 1
ATOM 827 C CA . ILE A 1 106 ? 16.508 7.360 -15.736 1.00 75.06 106 ILE A CA 1
ATOM 828 C C . ILE A 1 106 ? 16.970 7.505 -17.192 1.00 75.06 106 ILE A C 1
ATOM 830 O O . ILE A 1 106 ? 16.549 8.433 -17.874 1.00 75.06 106 ILE A O 1
ATOM 834 N N . MET A 1 107 ? 17.776 6.564 -17.691 1.00 77.88 107 MET A N 1
ATOM 835 C CA . MET A 1 107 ? 18.256 6.554 -19.078 1.00 77.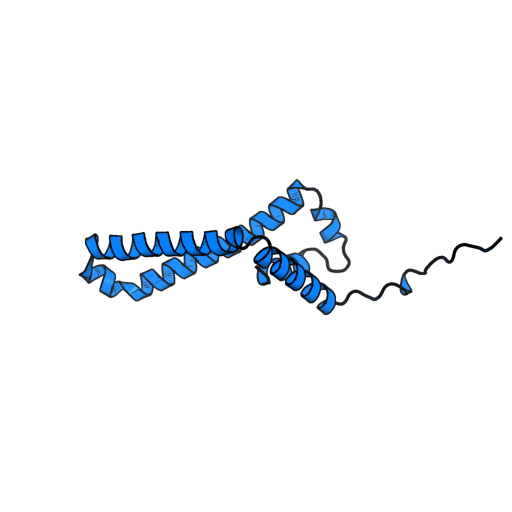88 107 MET A CA 1
ATOM 836 C C . MET A 1 107 ? 17.224 6.054 -20.104 1.00 77.88 107 MET A C 1
ATOM 838 O O . MET A 1 107 ? 17.479 6.136 -21.307 1.00 77.88 107 MET A O 1
ATOM 842 N N . THR A 1 108 ? 16.075 5.513 -19.677 1.00 76.69 108 THR A N 1
ATOM 843 C CA . THR A 1 108 ? 15.032 5.107 -20.632 1.00 76.69 108 THR A CA 1
ATOM 844 C C . THR A 1 108 ? 14.358 6.324 -21.271 1.00 76.69 108 THR A C 1
ATOM 846 O O . THR A 1 108 ? 14.204 7.350 -20.611 1.00 76.69 108 THR A O 1
ATOM 849 N N . PRO A 1 109 ? 13.874 6.221 -22.526 1.00 70.56 109 PRO A N 1
ATOM 850 C CA . PRO A 1 109 ? 13.209 7.334 -23.215 1.00 70.56 109 PRO A CA 1
ATOM 851 C C . PRO A 1 109 ? 11.935 7.843 -22.516 1.00 70.56 109 PRO A C 1
ATOM 853 O O . PRO A 1 109 ? 11.466 8.931 -22.829 1.00 70.56 109 PRO A O 1
ATOM 856 N N . PHE A 1 110 ? 11.385 7.084 -21.562 1.00 68.06 110 PHE A N 1
ATOM 857 C CA . PHE A 1 110 ? 10.231 7.485 -20.752 1.00 68.06 110 PHE A CA 1
ATOM 858 C C . PHE A 1 110 ? 10.615 8.165 -19.431 1.00 68.06 110 PHE A C 1
ATOM 860 O O . PHE A 1 110 ? 9.756 8.766 -18.792 1.00 68.06 110 PHE A O 1
ATOM 867 N N . GLY A 1 111 ? 11.878 8.069 -19.008 1.00 72.56 111 GLY A N 1
ATOM 868 C CA . GLY A 1 111 ? 12.335 8.496 -17.689 1.00 72.56 111 GLY A CA 1
ATOM 869 C C . GLY A 1 111 ? 11.754 7.668 -16.533 1.00 72.56 111 GLY A C 1
ATOM 870 O O . GLY A 1 111 ? 10.963 6.745 -16.713 1.00 72.56 111 GLY A O 1
ATOM 871 N N . PHE A 1 112 ? 12.150 8.014 -15.308 1.00 74.38 112 PHE A N 1
ATOM 872 C CA . PHE A 1 112 ? 11.776 7.273 -14.097 1.00 74.38 112 PHE A CA 1
ATOM 873 C C . PHE A 1 112 ? 10.336 7.548 -13.635 1.00 74.38 112 PHE A C 1
ATOM 875 O O . PHE A 1 112 ? 9.600 6.620 -13.304 1.00 74.38 112 PHE A O 1
ATOM 882 N N . ALA A 1 113 ? 9.915 8.818 -13.638 1.00 72.19 113 ALA A N 1
ATOM 883 C CA . ALA A 1 113 ? 8.651 9.237 -13.030 1.00 72.19 113 ALA A CA 1
ATOM 884 C C . ALA A 1 113 ? 7.400 8.586 -13.659 1.00 72.19 113 ALA A C 1
ATOM 886 O O . ALA A 1 113 ? 6.574 8.074 -12.904 1.00 72.19 113 ALA A O 1
ATOM 887 N N . PRO A 1 114 ? 7.246 8.504 -14.997 1.00 71.94 114 PRO A N 1
ATOM 888 C CA . PRO A 1 114 ? 6.067 7.873 -15.595 1.00 71.94 114 PRO A CA 1
ATOM 889 C C . PRO A 1 114 ? 5.987 6.373 -15.308 1.00 71.94 114 PRO A C 1
ATOM 891 O O . PRO A 1 114 ? 4.898 5.828 -15.141 1.00 71.94 114 PRO A O 1
ATOM 894 N N . VAL A 1 115 ? 7.135 5.698 -15.224 1.00 71.12 115 VAL A N 1
ATOM 895 C CA . VAL A 1 115 ? 7.179 4.254 -14.985 1.00 71.12 115 VAL A CA 1
ATOM 896 C C . VAL A 1 115 ? 6.949 3.930 -13.510 1.00 71.12 115 VAL A C 1
ATOM 898 O O . VAL A 1 115 ? 6.209 2.996 -13.208 1.00 71.12 115 VAL A O 1
ATOM 901 N N . ALA A 1 116 ? 7.515 4.720 -12.594 1.00 76.50 116 ALA A N 1
ATOM 902 C CA . ALA A 1 116 ? 7.252 4.604 -11.163 1.00 76.50 116 ALA A CA 1
ATOM 903 C C . ALA A 1 116 ? 5.771 4.868 -10.840 1.00 76.50 116 ALA A C 1
ATOM 905 O O . ALA A 1 116 ? 5.163 4.104 -10.096 1.00 76.50 116 ALA A O 1
ATOM 906 N N . LEU A 1 117 ? 5.163 5.884 -11.465 1.00 74.62 117 LEU A N 1
ATOM 907 C CA . LEU A 1 117 ? 3.733 6.171 -11.319 1.00 74.62 117 LEU A CA 1
ATOM 908 C C . LEU A 1 117 ? 2.860 5.028 -11.848 1.00 74.62 117 LEU A C 1
ATOM 910 O O . LEU A 1 117 ? 1.949 4.589 -11.155 1.00 74.62 117 LEU A O 1
ATOM 914 N N . LEU A 1 118 ? 3.150 4.499 -13.042 1.00 76.62 118 LEU A N 1
ATOM 915 C CA . LEU A 1 118 ? 2.391 3.376 -13.605 1.00 76.62 118 LEU A CA 1
ATOM 916 C C . LEU A 1 118 ? 2.518 2.099 -12.769 1.00 76.62 118 LEU A C 1
ATOM 918 O O . LEU A 1 118 ? 1.535 1.380 -12.622 1.00 76.62 118 LEU A O 1
ATOM 922 N N . LYS A 1 119 ? 3.702 1.822 -12.208 1.00 75.94 119 LYS A N 1
ATOM 923 C CA . LYS A 1 119 ? 3.903 0.709 -11.268 1.00 75.94 119 LYS A CA 1
ATOM 924 C C . LYS A 1 119 ? 3.115 0.920 -9.975 1.00 75.94 119 LYS A C 1
ATOM 926 O O . LYS A 1 119 ? 2.482 -0.018 -9.510 1.00 75.94 119 LYS A O 1
ATOM 931 N N . GLY A 1 120 ? 3.118 2.139 -9.435 1.00 75.12 120 GLY A N 1
ATOM 932 C CA . GLY A 1 120 ? 2.375 2.481 -8.222 1.00 75.12 120 GLY A CA 1
ATOM 933 C C . GLY A 1 120 ? 0.857 2.371 -8.385 1.00 75.12 120 GLY A C 1
ATOM 934 O O . GLY A 1 120 ? 0.188 1.944 -7.458 1.00 75.12 120 GLY A O 1
ATOM 935 N N . VAL A 1 121 ? 0.316 2.706 -9.562 1.00 75.38 121 VAL A N 1
ATOM 936 C CA . VAL A 1 121 ? -1.128 2.597 -9.861 1.00 75.38 121 VAL A CA 1
ATOM 937 C C . VAL A 1 121 ? -1.571 1.152 -10.122 1.00 75.38 121 VAL A C 1
ATOM 939 O O . VAL A 1 121 ? -2.750 0.843 -9.986 1.00 75.38 121 VAL A O 1
ATOM 942 N N . ALA A 1 122 ? -0.659 0.274 -10.544 1.00 73.00 122 ALA A N 1
ATOM 943 C CA . ALA A 1 122 ? -1.001 -1.098 -10.911 1.00 73.00 122 ALA A CA 1
ATOM 944 C C . ALA A 1 122 ? -1.124 -2.060 -9.713 1.00 73.00 122 ALA A C 1
ATOM 946 O O . ALA A 1 122 ? -1.795 -3.080 -9.863 1.00 73.00 122 ALA A O 1
ATOM 947 N N . LYS A 1 123 ? -0.465 -1.756 -8.587 1.00 67.75 123 LYS A N 1
ATOM 948 C CA . LYS A 1 123 ? -0.462 -2.553 -7.346 1.00 67.75 123 LYS A CA 1
ATOM 949 C C . LYS A 1 123 ? -1.753 -2.409 -6.547 1.00 67.75 123 LYS A C 1
ATOM 951 O O . LYS A 1 123 ? -2.154 -3.424 -5.937 1.00 67.75 123 LYS A O 1
#

Radius of gyration: 22.6 Å; chains: 1; bounding box: 52×26×75 Å

Secondary structure (DSSP, 8-state):
-PPP----GGGS----HHHHHHHHHHHHHHHHHH-HHHHHHHHHHHHHHHHHHHHHHHHHHHHHHHHTHHHHHHHHHHHHHHHHHHHHHHHHHHHHHHTT-HHHHHTSTT-HHHHHHHHHHH-

Sequence (123 aa):
MSAPRTATREDLPSAGYYQLTKAVLYREFLLFVRYPANAIGGIIISLFFFGVLFFGGRMLAGQALDDSLEGLIVGYFLWTLSVGAYQSISNDIGSEVQWGTLERHIMTPFGFAPVALLKGVAK